Protein AF-A0AA43CY41-F1 (afdb_monomer_lite)

Radius of gyration: 15.69 Å; chains: 1; bounding box: 38×33×37 Å

Structure (mmCIF, N/CA/C/O backbone):
data_AF-A0AA43CY41-F1
#
_entry.id   AF-A0AA43CY41-F1
#
loop_
_atom_site.group_PDB
_atom_site.id
_atom_site.type_symbol
_atom_site.label_atom_id
_atom_site.label_alt_id
_atom_site.label_comp_id
_atom_site.label_asym_id
_atom_site.label_entity_id
_atom_site.label_seq_id
_atom_site.pdbx_PDB_ins_code
_atom_site.Cartn_x
_atom_site.Cartn_y
_atom_site.Cartn_z
_atom_site.occupancy
_atom_site.B_iso_or_equiv
_atom_site.auth_seq_id
_atom_site.auth_comp_id
_atom_site.auth_asym_id
_atom_site.auth_atom_id
_atom_site.pdbx_PDB_model_num
ATOM 1 N N . MET A 1 1 ? -19.914 0.190 18.218 1.00 65.88 1 MET A N 1
ATOM 2 C CA . MET A 1 1 ? -18.594 -0.460 18.042 1.00 65.88 1 MET A CA 1
ATOM 3 C C . MET A 1 1 ? -17.582 0.328 18.855 1.00 65.88 1 MET A C 1
ATOM 5 O O . MET A 1 1 ? -17.866 1.484 19.144 1.00 65.88 1 MET A O 1
ATOM 9 N N . ALA A 1 2 ? -16.464 -0.268 19.267 1.00 82.38 2 ALA A N 1
ATOM 10 C CA . ALA A 1 2 ? -15.406 0.506 19.911 1.00 82.38 2 ALA A CA 1
ATOM 11 C C . ALA A 1 2 ? -14.812 1.501 18.902 1.00 82.38 2 ALA A C 1
ATOM 13 O O . ALA A 1 2 ? -14.591 1.134 17.745 1.00 82.38 2 ALA A O 1
ATOM 14 N N . THR A 1 3 ? -14.575 2.737 19.337 1.00 90.94 3 THR A N 1
ATOM 15 C CA . THR A 1 3 ? -13.838 3.735 18.559 1.00 90.94 3 THR A CA 1
ATOM 16 C C . THR A 1 3 ? -12.441 3.202 18.254 1.00 90.94 3 THR A C 1
ATOM 18 O O . THR A 1 3 ? -11.735 2.748 19.155 1.00 90.94 3 THR A O 1
ATOM 21 N N . VAL A 1 4 ? -12.048 3.249 16.981 1.00 94.31 4 VAL A N 1
ATOM 22 C CA . VAL A 1 4 ? -10.700 2.887 16.534 1.00 94.31 4 VAL A CA 1
ATOM 23 C C . VAL A 1 4 ? -9.996 4.165 16.113 1.00 94.31 4 VAL A C 1
ATOM 25 O O . VAL A 1 4 ? -10.425 4.821 15.166 1.00 94.31 4 VAL A O 1
ATOM 28 N N . ILE A 1 5 ? -8.924 4.511 16.822 1.00 95.75 5 ILE A N 1
ATOM 29 C CA . ILE A 1 5 ? -8.043 5.618 16.455 1.00 95.75 5 ILE A CA 1
ATOM 30 C C . ILE A 1 5 ? -6.848 5.038 15.712 1.00 95.75 5 ILE A C 1
ATOM 32 O O . ILE A 1 5 ? -6.126 4.204 16.258 1.00 95.75 5 ILE A O 1
ATOM 36 N N . VAL A 1 6 ? -6.651 5.486 14.479 1.00 95.31 6 VAL A N 1
ATOM 37 C CA . VAL A 1 6 ? -5.473 5.167 13.675 1.00 95.31 6 VAL A CA 1
ATOM 38 C C . VAL A 1 6 ? -4.414 6.224 13.955 1.00 95.31 6 VAL A C 1
ATOM 40 O O . VAL A 1 6 ? -4.725 7.415 14.017 1.00 95.31 6 VAL A O 1
ATOM 43 N N . GLN A 1 7 ? -3.173 5.790 14.161 1.00 95.75 7 GLN A N 1
ATOM 44 C CA . GLN A 1 7 ? -2.022 6.672 14.302 1.00 95.75 7 GLN A CA 1
ATOM 45 C C . GLN A 1 7 ? -1.097 6.472 13.108 1.00 95.75 7 GLN A C 1
ATOM 47 O O . GLN A 1 7 ? -0.705 5.348 12.818 1.00 95.75 7 GLN A O 1
ATOM 52 N N . VAL A 1 8 ? -0.731 7.573 12.462 1.00 96.62 8 VAL A N 1
ATOM 53 C CA . VAL A 1 8 ? 0.126 7.583 11.281 1.00 96.62 8 VAL A CA 1
ATOM 54 C C . VAL A 1 8 ? 1.473 8.193 11.637 1.00 96.62 8 VAL A C 1
ATOM 56 O O . VAL A 1 8 ? 1.556 9.273 12.234 1.00 96.62 8 VAL A O 1
ATOM 59 N N . ASN A 1 9 ? 2.526 7.467 11.277 1.00 95.12 9 ASN A N 1
ATOM 60 C CA . ASN A 1 9 ? 3.905 7.922 11.326 1.00 95.12 9 ASN A CA 1
ATOM 61 C C . ASN A 1 9 ? 4.606 7.377 10.077 1.00 95.12 9 ASN A C 1
ATOM 63 O O . ASN A 1 9 ? 4.994 6.212 10.056 1.00 95.12 9 ASN A O 1
ATOM 67 N N . ASP A 1 10 ? 4.728 8.212 9.054 1.00 94.88 10 ASP A N 1
ATOM 68 C CA . ASP A 1 10 ? 5.363 7.890 7.775 1.00 94.88 10 ASP A CA 1
ATOM 69 C C . ASP A 1 10 ? 6.441 8.949 7.451 1.00 94.88 10 ASP A C 1
ATOM 71 O O . ASP A 1 10 ? 6.792 9.780 8.299 1.00 94.88 10 ASP A O 1
ATOM 75 N N . LEU A 1 11 ? 7.020 8.924 6.246 1.00 93.69 11 LEU A N 1
ATOM 76 C CA . LEU A 1 11 ? 8.062 9.885 5.859 1.00 93.69 11 LEU A CA 1
ATOM 77 C C . LEU A 1 11 ? 7.557 11.330 5.697 1.00 93.69 11 LEU A C 1
ATOM 79 O O . LEU A 1 11 ? 8.362 12.263 5.717 1.00 93.69 11 LEU A O 1
ATOM 83 N N . MET A 1 12 ? 6.253 11.525 5.520 1.00 92.06 12 MET A N 1
ATOM 84 C CA . MET A 1 12 ? 5.614 12.812 5.247 1.00 92.06 12 MET A CA 1
ATOM 85 C C . MET A 1 12 ? 4.999 13.437 6.505 1.00 92.06 12 MET A C 1
ATOM 87 O O . MET A 1 12 ? 4.954 14.664 6.618 1.00 92.06 12 MET A O 1
ATOM 91 N N . GLN A 1 13 ? 4.529 12.625 7.455 1.00 94.12 13 GLN A N 1
ATOM 92 C CA . GLN A 1 13 ? 3.839 13.082 8.663 1.00 94.12 13 GLN A CA 1
ATOM 93 C C . GLN A 1 13 ? 4.173 12.233 9.896 1.00 94.12 13 GLN A C 1
ATOM 95 O O . GLN A 1 13 ? 4.363 11.023 9.832 1.00 94.12 13 GLN A O 1
ATOM 100 N N . THR A 1 14 ? 4.178 12.877 11.065 1.00 95.25 14 THR A N 1
ATOM 101 C CA . THR A 1 14 ? 4.367 12.210 12.362 1.00 95.25 14 THR A CA 1
ATOM 102 C C . THR A 1 14 ? 3.281 12.634 13.339 1.00 95.25 14 THR A C 1
ATOM 104 O O . TH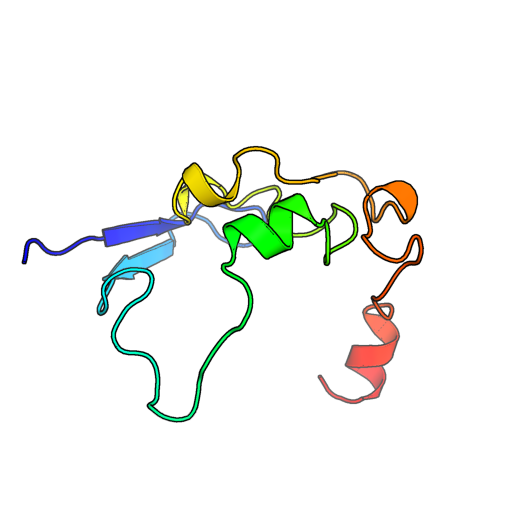R A 1 14 ? 2.810 13.772 13.300 1.00 95.25 14 THR A O 1
ATOM 107 N N . ASN A 1 15 ? 2.884 11.726 14.235 1.00 93.88 15 ASN A N 1
ATOM 108 C CA . ASN A 1 15 ? 1.839 11.943 15.243 1.00 93.88 15 ASN A CA 1
ATOM 109 C C . ASN A 1 15 ? 0.457 12.330 14.684 1.00 93.88 15 ASN A C 1
ATOM 111 O O . ASN A 1 15 ? -0.403 12.773 15.451 1.00 93.88 15 ASN A O 1
ATOM 115 N N . TYR A 1 16 ? 0.220 12.142 13.384 1.00 96.38 16 TYR A N 1
ATOM 116 C CA . TYR A 1 16 ? -1.103 12.326 12.805 1.00 96.38 16 TYR A CA 1
ATOM 117 C C . TYR A 1 16 ? -2.028 11.205 13.284 1.00 96.38 16 TYR A C 1
ATOM 119 O O . TYR A 1 16 ? -1.609 10.057 13.445 1.00 96.38 16 TYR A O 1
ATOM 127 N N . LYS A 1 17 ? -3.283 11.543 13.583 1.00 96.62 17 LYS A N 1
ATOM 128 C CA . LYS A 1 17 ? -4.276 10.591 14.084 1.00 96.62 17 LYS A CA 1
ATOM 129 C C . LYS A 1 17 ? -5.639 10.905 13.508 1.00 96.62 17 LYS A C 1
ATOM 131 O O . LYS A 1 17 ? -6.011 12.073 13.405 1.00 96.62 17 LYS A O 1
ATOM 136 N N . TYR A 1 18 ? -6.400 9.859 13.226 1.00 95.94 18 TYR A N 1
ATOM 137 C CA . TYR A 1 18 ? -7.791 9.989 12.820 1.00 95.94 18 TYR A CA 1
ATOM 138 C C . TYR A 1 18 ? -8.651 8.878 13.414 1.00 95.94 18 TYR A C 1
ATOM 140 O O . TYR A 1 18 ? -8.175 7.791 13.747 1.00 95.94 18 TYR A O 1
ATOM 148 N N . GLU A 1 19 ? -9.937 9.172 13.570 1.00 96.50 19 GLU A N 1
ATOM 149 C CA . GLU A 1 19 ? -10.932 8.175 13.941 1.00 96.50 19 GLU A CA 1
ATOM 150 C C . GLU A 1 19 ? -11.403 7.430 12.694 1.00 96.50 19 GLU A C 1
ATOM 152 O O . GLU A 1 19 ? -11.790 8.039 11.694 1.00 96.50 19 GLU A O 1
ATOM 157 N N . ARG A 1 20 ? -11.401 6.097 12.758 1.00 94.69 20 ARG A N 1
ATOM 158 C CA . ARG A 1 20 ? -11.976 5.272 11.702 1.00 94.69 20 ARG A CA 1
ATOM 159 C C . ARG A 1 20 ? -13.500 5.289 11.818 1.00 94.69 20 ARG A C 1
ATOM 161 O O . ARG A 1 20 ? -14.067 4.602 12.667 1.00 94.69 20 ARG A O 1
ATOM 168 N N . THR A 1 21 ? -14.142 6.031 10.923 1.00 95.00 21 THR A N 1
ATOM 169 C CA . THR A 1 21 ? -15.601 6.197 10.887 1.00 95.00 21 THR A CA 1
ATOM 170 C C . THR A 1 21 ? -16.337 4.997 10.295 1.00 95.00 21 THR A C 1
ATOM 172 O O . THR A 1 21 ? -17.479 4.752 10.668 1.00 95.00 21 THR A O 1
ATOM 175 N N . GLU A 1 22 ? -15.682 4.214 9.431 1.00 93.69 22 GLU A N 1
ATOM 176 C CA . GLU A 1 22 ? -16.296 3.082 8.727 1.00 93.69 22 GLU A CA 1
ATOM 177 C C . GLU A 1 22 ? -15.479 1.782 8.844 1.00 93.69 22 GLU A C 1
ATOM 179 O O . GLU A 1 22 ? -14.248 1.816 8.943 1.00 93.69 22 GLU A O 1
ATOM 184 N N . PRO A 1 23 ? -16.113 0.595 8.831 1.00 91.75 23 PRO A N 1
ATOM 185 C CA . PRO A 1 23 ? -15.385 -0.669 8.828 1.00 91.75 23 PRO A CA 1
ATOM 186 C C . PRO A 1 23 ? -14.626 -0.899 7.513 1.00 91.75 23 PRO A C 1
ATOM 188 O O . PRO A 1 23 ? -15.095 -0.557 6.429 1.00 91.75 23 PRO A O 1
ATOM 191 N N . VAL A 1 24 ? -13.481 -1.578 7.600 1.00 90.25 24 VAL A N 1
ATOM 192 C CA . VAL A 1 24 ? -12.693 -1.984 6.425 1.00 90.25 24 VAL A CA 1
ATOM 193 C C . VAL A 1 24 ? -13.551 -2.847 5.496 1.00 90.25 24 VAL A C 1
ATOM 195 O O . VAL A 1 24 ? -14.163 -3.818 5.943 1.00 90.25 24 VAL A O 1
ATOM 198 N N . GLY A 1 25 ? -13.581 -2.527 4.202 1.00 89.88 25 GLY A N 1
ATOM 199 C CA . GLY A 1 25 ? -14.284 -3.359 3.222 1.00 89.88 25 GLY A CA 1
ATOM 200 C C . GLY A 1 25 ? -15.808 -3.209 3.214 1.00 89.88 25 GLY A C 1
ATOM 201 O O . GLY A 1 25 ? -16.485 -4.057 2.630 1.00 89.88 25 GLY A O 1
ATOM 202 N N . LYS A 1 26 ? -16.375 -2.216 3.913 1.00 92.06 26 LYS A N 1
ATOM 203 C CA . LYS A 1 26 ? -17.827 -2.053 4.094 1.00 92.06 26 LYS A CA 1
ATOM 204 C C . LYS A 1 26 ? -18.282 -0.640 3.739 1.00 92.06 26 LYS A C 1
ATOM 206 O O . LYS A 1 26 ? -17.473 0.268 3.617 1.00 92.06 26 LYS A O 1
ATOM 211 N N . ASN A 1 27 ? -19.599 -0.490 3.588 1.00 95.19 27 ASN A N 1
ATOM 212 C CA . ASN A 1 27 ? -20.281 0.795 3.395 1.00 95.19 27 ASN A CA 1
ATOM 213 C C . ASN A 1 27 ? -19.782 1.599 2.185 1.00 95.19 27 ASN A C 1
ATOM 215 O O . ASN A 1 27 ? -19.800 2.826 2.172 1.00 95.19 27 ASN A O 1
ATOM 219 N N . TYR A 1 28 ? -19.371 0.885 1.138 1.00 94.06 28 TYR A N 1
ATOM 220 C CA . TYR A 1 28 ? -19.078 1.480 -0.154 1.00 94.06 28 TYR A CA 1
ATOM 221 C C . TYR A 1 28 ? -20.324 2.108 -0.779 1.00 94.06 28 TYR A C 1
ATOM 223 O O . TYR A 1 28 ? -21.453 1.673 -0.536 1.00 94.06 28 TYR A O 1
ATOM 231 N N . HIS A 1 29 ? -20.102 3.098 -1.643 1.00 96.56 29 HIS A N 1
ATOM 232 C CA . HIS A 1 29 ? -21.157 3.609 -2.507 1.00 96.56 29 HIS A CA 1
ATOM 233 C C . HIS A 1 29 ? -21.761 2.452 -3.337 1.00 96.56 29 HIS A C 1
ATOM 235 O O . HIS A 1 29 ? -20.996 1.616 -3.816 1.00 96.56 29 HIS A O 1
ATOM 241 N N . PRO A 1 30 ? -23.089 2.388 -3.561 1.00 96.56 30 PRO A N 1
ATOM 242 C CA . PRO A 1 30 ? -23.733 1.258 -4.253 1.00 96.56 30 PRO A CA 1
ATOM 243 C C . PRO A 1 30 ? -23.191 0.945 -5.659 1.00 96.56 30 PRO A C 1
ATOM 245 O O . PRO A 1 30 ? -23.213 -0.209 -6.103 1.00 96.56 30 PRO A O 1
ATOM 248 N N . ASP A 1 31 ? -22.697 1.974 -6.347 1.00 97.88 31 ASP A N 1
ATOM 249 C CA . ASP A 1 31 ? -22.108 1.856 -7.687 1.00 97.88 31 ASP A CA 1
ATOM 250 C C . ASP A 1 31 ? -20.621 1.475 -7.661 1.00 97.88 31 ASP A C 1
ATOM 252 O O . ASP A 1 31 ? -20.059 1.094 -8.687 1.00 97.88 31 ASP A O 1
ATOM 256 N N . PHE A 1 32 ? -19.970 1.544 -6.498 1.00 96.25 32 PHE A N 1
ATOM 257 C CA . PHE A 1 32 ? -18.585 1.121 -6.354 1.00 96.25 32 PHE A CA 1
ATOM 258 C C . PHE A 1 32 ? -18.525 -0.380 -6.082 1.00 96.25 32 PHE A C 1
ATOM 260 O O . PHE A 1 32 ? -18.802 -0.858 -4.982 1.00 96.25 32 PHE A O 1
ATOM 267 N N . ARG A 1 33 ? -18.158 -1.129 -7.122 1.00 94.62 33 ARG A N 1
ATOM 268 C CA . ARG A 1 33 ? -18.054 -2.590 -7.104 1.00 94.62 33 ARG A CA 1
ATOM 269 C C . ARG A 1 33 ? -16.636 -2.988 -7.504 1.00 94.62 33 ARG A C 1
ATOM 271 O O . ARG A 1 33 ? -16.418 -3.329 -8.664 1.00 94.62 33 ARG A O 1
ATOM 278 N N . PRO A 1 34 ? -15.660 -2.858 -6.591 1.00 94.25 34 PRO A N 1
ATOM 279 C CA . PRO A 1 34 ? -14.280 -3.182 -6.910 1.00 94.25 34 PRO A CA 1
ATOM 280 C C . PRO A 1 34 ? -14.153 -4.677 -7.214 1.00 94.25 34 PRO A C 1
ATOM 282 O O . PRO A 1 34 ? -14.676 -5.511 -6.478 1.00 94.25 34 PRO A O 1
ATOM 285 N N . GLU A 1 35 ? -13.449 -5.004 -8.296 1.00 95.62 35 GLU A N 1
ATOM 286 C CA . GLU A 1 35 ? -13.150 -6.394 -8.669 1.00 95.62 35 GLU A CA 1
ATOM 287 C C . GLU A 1 35 ? -12.014 -6.988 -7.834 1.00 95.62 35 GLU A C 1
ATOM 289 O O . GLU A 1 35 ? -11.937 -8.202 -7.677 1.00 95.62 35 GLU A O 1
ATOM 294 N N . LEU A 1 36 ? -11.144 -6.128 -7.299 1.00 95.88 36 LEU A N 1
ATOM 295 C CA . LEU A 1 36 ? -9.977 -6.506 -6.516 1.00 95.88 36 LEU A CA 1
ATOM 296 C C . LEU A 1 36 ? -10.006 -5.817 -5.158 1.00 95.88 36 LEU A C 1
ATOM 298 O O . LEU A 1 36 ? -10.331 -4.633 -5.032 1.00 95.88 36 LEU A O 1
ATOM 302 N N . THR A 1 37 ? -9.605 -6.561 -4.141 1.00 95.81 37 THR A N 1
ATOM 303 C CA . THR A 1 37 ? -9.280 -6.026 -2.826 1.00 95.81 37 THR A CA 1
ATOM 304 C C . THR A 1 37 ? -7.921 -5.318 -2.850 1.00 95.81 37 THR A C 1
ATOM 306 O O . THR A 1 37 ? -7.066 -5.622 -3.686 1.00 95.81 37 THR A O 1
ATOM 309 N N . PRO A 1 38 ? -7.653 -4.409 -1.896 1.00 95.81 38 PRO A N 1
ATOM 310 C CA . PRO A 1 38 ? -6.335 -3.790 -1.778 1.00 95.81 38 PRO A CA 1
ATOM 311 C C . PRO A 1 38 ? -5.190 -4.799 -1.596 1.00 95.81 38 PRO A C 1
ATOM 313 O O . PRO A 1 38 ? -4.119 -4.597 -2.159 1.00 95.81 38 PRO A O 1
ATOM 316 N N . GLN A 1 39 ? -5.424 -5.907 -0.880 1.00 96.94 39 GLN A N 1
ATOM 317 C CA . GLN A 1 39 ? -4.446 -6.992 -0.745 1.00 96.94 39 GLN A CA 1
ATOM 318 C C . GLN A 1 39 ? -4.090 -7.593 -2.110 1.00 96.94 39 GLN A C 1
ATOM 320 O O . GLN A 1 39 ? -2.916 -7.663 -2.464 1.00 96.94 39 GLN A O 1
ATOM 325 N N . GLU A 1 40 ? -5.098 -7.962 -2.907 1.00 97.81 40 GLU A N 1
ATOM 326 C CA . GLU A 1 40 ? -4.884 -8.522 -4.247 1.00 97.81 40 GLU A CA 1
ATOM 327 C C . GLU A 1 40 ? -4.162 -7.522 -5.158 1.00 97.81 40 GLU A C 1
ATOM 329 O O . GLU A 1 40 ? -3.244 -7.894 -5.884 1.00 97.81 40 GLU A O 1
ATOM 334 N N . MET A 1 41 ? -4.503 -6.231 -5.091 1.00 96.69 41 MET A N 1
ATOM 335 C CA . MET A 1 41 ? -3.808 -5.192 -5.861 1.00 96.69 41 MET A CA 1
ATOM 336 C C . MET A 1 41 ? -2.314 -5.097 -5.507 1.00 96.69 41 MET A C 1
ATOM 338 O O . MET A 1 41 ? -1.469 -4.979 -6.403 1.00 96.69 41 MET A O 1
ATOM 342 N N . LEU A 1 42 ? -1.974 -5.154 -4.215 1.00 96.81 42 LEU A N 1
ATOM 343 C CA . LEU A 1 42 ? -0.587 -5.106 -3.745 1.00 96.81 42 LEU A CA 1
ATOM 344 C C . LEU A 1 42 ? 0.192 -6.383 -4.084 1.00 96.81 42 LEU A C 1
ATOM 346 O O . LEU A 1 42 ? 1.359 -6.295 -4.471 1.00 96.81 42 LEU A O 1
ATOM 350 N N . GLU A 1 43 ? -0.443 -7.551 -4.001 1.00 98.06 43 GLU A N 1
ATOM 351 C CA . GLU A 1 43 ? 0.148 -8.836 -4.395 1.00 98.06 43 GLU A CA 1
ATOM 352 C C . GLU A 1 43 ? 0.384 -8.918 -5.914 1.00 98.06 43 GLU A C 1
ATOM 354 O O . GLU A 1 43 ? 1.432 -9.386 -6.369 1.00 98.06 43 GLU A 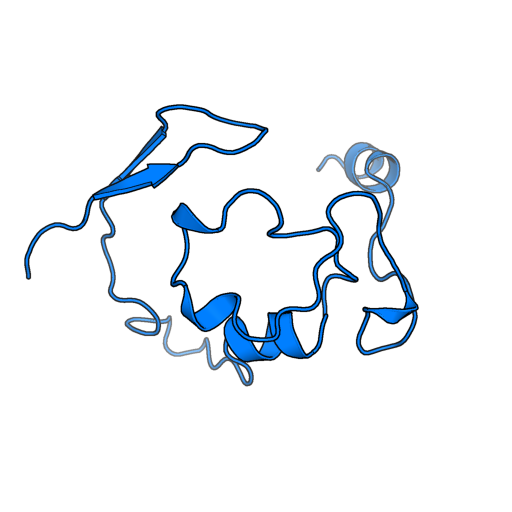O 1
ATOM 359 N N . LEU A 1 44 ? -0.531 -8.379 -6.728 1.00 96.94 44 LEU A N 1
ATOM 360 C CA . LEU A 1 44 ? -0.323 -8.249 -8.174 1.00 96.94 44 LEU A CA 1
ATOM 361 C C . LEU A 1 44 ? 0.846 -7.309 -8.492 1.00 96.94 44 LEU A C 1
ATOM 363 O O . LEU A 1 44 ? 1.597 -7.569 -9.438 1.00 96.94 44 LEU A O 1
ATOM 367 N N . GLY A 1 45 ? 1.037 -6.271 -7.673 1.00 95.50 45 GLY A N 1
ATOM 368 C CA . GLY A 1 45 ? 2.106 -5.285 -7.802 1.00 95.50 45 GLY A CA 1
ATOM 369 C C . GLY A 1 45 ? 1.733 -4.097 -8.682 1.00 95.50 45 GLY A C 1
ATOM 370 O O . GLY A 1 45 ? 2.590 -3.538 -9.360 1.00 95.50 45 GLY A O 1
ATOM 371 N N . VAL A 1 46 ? 0.465 -3.673 -8.684 1.00 92.69 46 VAL A N 1
ATOM 372 C CA . VAL A 1 46 ? -0.043 -2.602 -9.574 1.00 92.69 46 VAL A CA 1
ATOM 373 C C . VAL A 1 46 ? 0.732 -1.276 -9.471 1.00 92.69 46 VAL A C 1
ATOM 375 O O . VAL A 1 46 ? 0.710 -0.466 -10.394 1.00 92.69 46 VAL A O 1
ATOM 378 N N . PHE A 1 47 ? 1.478 -1.084 -8.382 1.00 91.12 47 PHE A N 1
ATOM 379 C CA . PHE A 1 47 ? 2.260 0.112 -8.071 1.00 91.12 47 PHE A CA 1
ATOM 380 C C . PHE A 1 47 ? 3.759 0.025 -8.408 1.00 91.12 47 PHE A C 1
ATOM 382 O O . PHE A 1 47 ? 4.493 0.989 -8.176 1.00 91.12 47 PHE A O 1
ATOM 389 N N . GLY A 1 48 ? 4.244 -1.106 -8.937 1.00 93.38 48 GLY A N 1
ATOM 390 C CA . GLY A 1 48 ? 5.669 -1.281 -9.259 1.00 93.38 48 GLY A CA 1
ATOM 391 C C . GLY A 1 48 ? 6.588 -1.134 -8.038 1.00 93.38 48 GLY A C 1
ATOM 392 O O . GLY A 1 48 ? 7.685 -0.593 -8.147 1.00 93.38 48 GLY A O 1
ATOM 393 N N . GLY A 1 49 ? 6.107 -1.532 -6.858 1.00 94.19 49 GLY A N 1
ATOM 394 C CA . GLY A 1 49 ? 6.875 -1.582 -5.615 1.00 94.19 49 GLY A CA 1
ATOM 395 C C . GLY A 1 49 ? 6.973 -0.291 -4.801 1.00 94.19 49 GLY A C 1
ATOM 396 O O . GLY A 1 49 ? 7.101 -0.369 -3.585 1.00 94.19 49 GLY A O 1
ATOM 397 N N . LYS A 1 50 ? 6.904 0.890 -5.418 1.00 92.00 50 LYS A N 1
ATOM 398 C CA . LYS A 1 50 ? 7.340 2.127 -4.742 1.00 92.00 50 LYS A CA 1
ATOM 399 C C . LYS A 1 50 ? 6.355 2.712 -3.724 1.00 92.00 50 LYS A C 1
ATOM 401 O O . LYS A 1 50 ? 6.768 3.472 -2.856 1.00 92.00 50 LYS A O 1
ATOM 406 N N . TYR A 1 51 ? 5.067 2.414 -3.855 1.00 91.56 51 TYR A N 1
ATOM 407 C CA . TYR A 1 51 ? 4.032 2.942 -2.963 1.00 91.56 51 TYR A CA 1
ATOM 408 C C . TYR A 1 51 ? 3.781 1.999 -1.781 1.00 91.56 51 TYR A C 1
ATOM 410 O O . TYR A 1 51 ? 4.021 0.801 -1.892 1.00 91.56 51 TYR A O 1
ATOM 418 N N . MET A 1 52 ? 3.230 2.537 -0.686 1.00 94.38 52 MET A N 1
ATOM 419 C CA . MET A 1 52 ? 2.832 1.788 0.518 1.00 94.38 52 MET A CA 1
ATOM 420 C C . MET A 1 52 ? 4.005 1.144 1.288 1.00 94.38 52 MET A C 1
ATOM 422 O O . MET A 1 52 ? 3.851 0.094 1.910 1.00 94.38 52 MET A O 1
ATOM 426 N N . THR A 1 53 ? 5.198 1.746 1.234 1.00 95.69 53 THR A N 1
ATOM 427 C CA . THR A 1 53 ? 6.431 1.171 1.807 1.00 95.69 53 THR A CA 1
ATOM 428 C C . THR A 1 53 ? 6.733 1.623 3.237 1.00 95.69 53 THR A C 1
ATOM 430 O O . THR A 1 53 ? 7.526 0.976 3.912 1.00 95.69 53 THR A O 1
ATOM 433 N N . ASP A 1 54 ? 6.120 2.711 3.699 1.00 95.75 54 ASP A N 1
ATOM 434 C CA . ASP A 1 54 ? 6.410 3.388 4.972 1.00 95.75 54 ASP A CA 1
ATOM 435 C C . ASP A 1 54 ? 5.160 3.642 5.836 1.00 95.75 54 ASP A C 1
ATOM 437 O O . ASP A 1 54 ? 5.247 4.301 6.865 1.00 95.75 54 ASP A O 1
ATOM 441 N N . CYS A 1 55 ? 4.009 3.085 5.452 1.00 95.00 55 CYS A N 1
ATOM 442 C CA . CYS A 1 55 ? 2.716 3.301 6.110 1.00 95.00 55 CYS A CA 1
ATOM 443 C C . CYS A 1 55 ? 2.054 1.993 6.590 1.00 95.00 55 CYS A C 1
ATOM 445 O O . CYS A 1 55 ? 0.834 1.919 6.716 1.00 95.00 55 CYS A O 1
ATOM 447 N N . GLN A 1 56 ? 2.822 0.919 6.814 1.00 93.38 56 GLN A N 1
ATOM 448 C CA . GLN A 1 56 ? 2.250 -0.409 7.098 1.00 93.38 56 GLN A CA 1
ATOM 449 C C . GLN A 1 56 ? 1.399 -0.449 8.375 1.00 93.38 56 GLN A C 1
ATOM 451 O O . GLN A 1 56 ? 0.399 -1.160 8.409 1.00 93.38 56 GLN A O 1
ATOM 456 N N . ASP A 1 57 ? 1.749 0.359 9.378 1.00 92.62 57 ASP A N 1
ATOM 457 C CA . ASP A 1 57 ? 1.008 0.455 10.642 1.00 92.62 57 ASP A CA 1
ATOM 458 C C . ASP A 1 57 ? -0.332 1.202 10.509 1.00 92.62 57 ASP A C 1
ATOM 460 O O . ASP A 1 57 ? -1.196 1.091 11.381 1.00 92.62 57 ASP A O 1
ATOM 464 N N . GLU A 1 58 ? -0.528 1.961 9.425 1.00 95.00 58 GLU A N 1
ATOM 465 C CA . GLU A 1 58 ? -1.783 2.670 9.158 1.00 95.00 58 GLU A CA 1
ATOM 466 C C . GLU A 1 58 ? -2.872 1.732 8.606 1.00 95.00 58 GLU A C 1
ATOM 468 O O . GLU A 1 58 ? -4.062 1.917 8.877 1.00 95.00 58 GLU A O 1
ATOM 473 N N . PHE A 1 59 ? -2.480 0.708 7.844 1.00 94.81 59 PHE A N 1
ATOM 474 C CA . PHE A 1 59 ? -3.397 -0.154 7.096 1.00 94.81 59 PHE A CA 1
ATOM 475 C C . PHE A 1 59 ? -3.472 -1.575 7.682 1.00 94.81 59 PHE A C 1
ATOM 477 O O . PHE A 1 59 ? -2.622 -1.984 8.470 1.00 94.81 59 PHE A O 1
ATOM 484 N N . PRO A 1 60 ? -4.495 -2.379 7.327 1.00 94.88 60 PRO A N 1
ATOM 485 C CA . PRO A 1 60 ? -4.579 -3.762 7.790 1.00 94.88 60 PRO A CA 1
ATOM 486 C C . PRO A 1 60 ? -3.341 -4.576 7.392 1.00 94.88 60 PRO A C 1
ATOM 488 O O . PRO A 1 60 ? -3.011 -4.651 6.212 1.00 94.88 60 PRO A O 1
ATOM 491 N N . ALA A 1 61 ? -2.719 -5.265 8.352 1.00 95.25 61 ALA A N 1
ATOM 492 C CA . ALA A 1 61 ? -1.505 -6.056 8.115 1.00 95.25 61 ALA A CA 1
ATOM 493 C C . ALA A 1 61 ? -1.651 -7.096 6.982 1.00 95.25 61 ALA A C 1
ATOM 495 O O . ALA A 1 61 ? -0.707 -7.334 6.233 1.00 95.25 61 ALA A O 1
ATOM 496 N N . GLU A 1 62 ? -2.848 -7.672 6.807 1.00 96.38 62 GLU A N 1
ATOM 497 C CA . GLU A 1 62 ? -3.135 -8.628 5.726 1.00 96.38 62 GLU A CA 1
ATOM 498 C C . GLU A 1 62 ? -2.927 -8.037 4.324 1.00 96.38 62 GLU A C 1
ATOM 500 O O . GLU A 1 62 ? -2.571 -8.775 3.411 1.00 96.38 62 GLU A O 1
ATOM 505 N N . TRP A 1 63 ? -3.077 -6.719 4.137 1.00 96.50 63 TRP A N 1
ATOM 506 C CA . TRP A 1 63 ? -2.817 -6.075 2.843 1.00 96.50 63 TRP A CA 1
ATOM 507 C C . TRP A 1 63 ? -1.373 -6.264 2.381 1.00 96.50 63 TRP A C 1
ATOM 509 O O . TRP A 1 63 ? -1.112 -6.325 1.183 1.00 96.50 63 TRP A O 1
ATOM 519 N N . PHE A 1 64 ? -0.441 -6.374 3.326 1.00 97.25 64 PHE A N 1
ATOM 520 C CA . PHE A 1 64 ? 0.987 -6.477 3.047 1.00 97.25 64 PHE A CA 1
ATOM 521 C C . PHE A 1 64 ? 1.472 -7.921 2.914 1.00 97.25 64 PHE A C 1
ATOM 523 O O . PHE A 1 64 ? 2.629 -8.161 2.561 1.00 97.25 64 PHE A O 1
ATOM 530 N N . LYS A 1 65 ? 0.597 -8.905 3.146 1.00 97.44 65 LYS A N 1
ATOM 531 C CA . LYS A 1 65 ? 0.918 -10.311 2.921 1.00 97.44 65 LYS A CA 1
ATOM 532 C C . LYS A 1 65 ? 1.130 -10.544 1.424 1.00 97.44 65 LYS A C 1
ATOM 534 O O . LYS A 1 65 ? 0.217 -10.335 0.637 1.00 97.44 65 LYS A O 1
ATOM 539 N N . ASN A 1 66 ? 2.336 -10.979 1.054 1.00 97.81 66 ASN A N 1
ATOM 540 C CA . ASN A 1 66 ? 2.791 -11.155 -0.335 1.00 97.81 66 ASN A CA 1
ATOM 541 C C . ASN A 1 66 ? 2.813 -9.868 -1.184 1.00 97.81 66 ASN A C 1
ATOM 543 O O . ASN A 1 66 ? 2.945 -9.946 -2.407 1.00 97.81 66 ASN A O 1
ATOM 547 N N . ALA A 1 67 ? 2.714 -8.688 -0.567 1.00 97.44 67 ALA A N 1
ATOM 548 C CA . ALA A 1 67 ? 2.770 -7.433 -1.303 1.00 97.44 67 ALA A CA 1
ATOM 549 C C . ALA A 1 67 ? 4.126 -7.266 -2.003 1.00 97.44 67 ALA A C 1
ATOM 551 O O . ALA A 1 67 ? 5.190 -7.474 -1.412 1.00 97.44 67 ALA A O 1
ATOM 552 N N . LYS A 1 68 ? 4.096 -6.846 -3.269 1.00 96.88 68 LYS A N 1
ATOM 553 C CA . LYS A 1 68 ? 5.308 -6.546 -4.036 1.00 96.88 68 LYS A CA 1
ATOM 554 C C . LYS A 1 68 ? 5.730 -5.103 -3.776 1.00 96.88 68 LYS A C 1
ATOM 556 O O . LYS A 1 68 ? 5.177 -4.190 -4.387 1.00 96.88 68 LYS A O 1
ATOM 561 N N . LEU A 1 69 ? 6.705 -4.911 -2.885 1.00 96.19 69 LEU A N 1
ATOM 562 C CA . LEU A 1 69 ? 7.189 -3.603 -2.426 1.00 96.19 69 LEU A CA 1
ATOM 563 C C . LEU A 1 69 ? 8.692 -3.401 -2.705 1.00 96.19 69 LEU A C 1
ATOM 565 O O . LEU A 1 69 ? 9.473 -4.348 -2.670 1.00 96.19 69 LEU A O 1
ATOM 569 N N . CYS A 1 70 ? 9.093 -2.155 -2.961 1.00 95.56 70 CYS A N 1
ATOM 570 C CA . CYS A 1 70 ? 10.472 -1.689 -3.128 1.00 95.56 70 CYS A CA 1
ATOM 571 C C . CYS A 1 70 ? 10.564 -0.224 -2.673 1.00 95.56 70 CYS A C 1
ATOM 573 O O . CYS A 1 70 ? 10.153 0.695 -3.382 1.00 95.56 70 CYS A O 1
ATOM 575 N N . ALA A 1 71 ? 11.110 0.000 -1.477 1.00 94.50 71 ALA A N 1
ATOM 576 C CA . ALA A 1 71 ? 11.199 1.330 -0.870 1.00 94.50 71 ALA A CA 1
ATOM 577 C C . ALA A 1 71 ? 12.157 2.265 -1.622 1.00 94.50 71 ALA A C 1
ATOM 579 O O . ALA A 1 71 ? 12.028 3.486 -1.559 1.00 94.50 71 ALA A O 1
ATOM 580 N N . GLU A 1 72 ? 13.111 1.721 -2.369 1.00 93.69 72 GLU A N 1
ATOM 581 C CA . GLU A 1 72 ? 14.182 2.472 -3.009 1.00 93.69 72 GLU A CA 1
ATOM 582 C C . GLU A 1 72 ? 13.703 3.117 -4.314 1.00 93.69 72 GLU A C 1
ATOM 584 O O . GLU A 1 72 ? 13.916 4.312 -4.533 1.00 93.69 72 GLU A O 1
ATOM 589 N N . ARG A 1 73 ? 13.001 2.366 -5.170 1.00 90.75 73 ARG A N 1
ATOM 590 C CA . ARG A 1 73 ? 12.683 2.779 -6.548 1.00 90.75 73 ARG A CA 1
ATOM 591 C C . ARG A 1 73 ? 11.392 2.154 -7.078 1.00 90.75 73 ARG A C 1
ATOM 593 O O . ARG A 1 73 ? 10.899 1.173 -6.542 1.00 90.75 73 ARG A O 1
ATOM 600 N N . HIS A 1 74 ? 10.891 2.702 -8.184 1.00 90.38 74 HIS A N 1
ATOM 601 C CA . HIS A 1 74 ? 9.941 1.979 -9.027 1.00 90.38 74 HIS A CA 1
ATOM 602 C C . HIS A 1 74 ? 10.672 0.851 -9.756 1.00 90.38 74 HIS A C 1
ATOM 604 O O . HIS A 1 74 ? 11.672 1.103 -10.435 1.00 90.38 74 HIS A O 1
ATOM 610 N N . ASP A 1 75 ? 10.175 -0.374 -9.613 1.00 93.31 75 ASP A N 1
ATOM 611 C CA . ASP A 1 75 ? 10.715 -1.556 -10.276 1.00 93.31 75 ASP A CA 1
ATOM 612 C C . ASP A 1 75 ? 9.665 -2.145 -11.239 1.00 93.31 75 ASP A C 1
ATOM 614 O O . ASP A 1 75 ? 8.672 -2.730 -10.788 1.00 93.31 75 ASP A O 1
ATOM 618 N N . PRO A 1 76 ? 9.858 -2.009 -12.567 1.00 93.81 76 PRO A N 1
ATOM 619 C CA . PRO A 1 76 ? 8.956 -2.583 -13.559 1.00 93.81 76 PRO A CA 1
ATOM 620 C C . PRO A 1 76 ? 8.752 -4.091 -13.397 1.00 93.81 76 PRO A C 1
ATOM 622 O O . PRO A 1 76 ? 7.670 -4.576 -13.706 1.00 93.81 76 PRO A O 1
ATOM 625 N N . ALA A 1 77 ? 9.741 -4.834 -12.883 1.00 95.06 77 ALA A N 1
ATOM 626 C CA . ALA A 1 77 ? 9.629 -6.282 -12.703 1.00 95.06 77 ALA A CA 1
ATOM 627 C C . ALA A 1 77 ? 8.653 -6.667 -11.579 1.00 95.06 77 ALA A C 1
ATOM 629 O O . ALA A 1 77 ? 8.118 -7.775 -11.573 1.00 95.06 77 ALA A O 1
ATOM 630 N N . LEU A 1 78 ? 8.402 -5.753 -10.637 1.00 95.19 78 LEU A N 1
ATOM 631 C CA . LEU A 1 78 ? 7.369 -5.917 -9.618 1.00 95.19 78 LEU A CA 1
ATOM 632 C C . LEU A 1 78 ? 5.981 -5.525 -10.137 1.00 95.19 78 LEU A C 1
ATOM 634 O O . LEU A 1 78 ? 4.986 -5.931 -9.541 1.00 95.19 78 LEU A O 1
ATOM 638 N N . ASN A 1 79 ? 5.897 -4.762 -11.232 1.00 95.69 79 ASN A N 1
ATOM 639 C CA . ASN A 1 79 ? 4.627 -4.370 -11.825 1.00 95.69 79 ASN A CA 1
ATOM 640 C C . ASN A 1 79 ? 3.953 -5.540 -12.551 1.00 95.69 79 ASN A C 1
ATOM 642 O O . ASN A 1 79 ? 4.601 -6.271 -13.295 1.00 95.69 79 ASN A O 1
ATOM 646 N N . PHE A 1 80 ? 2.633 -5.675 -12.399 1.00 94.75 80 PHE A N 1
ATOM 647 C CA . PHE A 1 80 ? 1.858 -6.727 -13.067 1.00 94.75 80 PHE A CA 1
ATOM 648 C C . PHE A 1 80 ? 2.032 -6.738 -14.599 1.00 94.75 80 PHE A C 1
ATOM 650 O O . PHE A 1 80 ? 2.094 -7.804 -15.205 1.00 94.75 80 PHE A O 1
ATOM 657 N N . PHE A 1 81 ? 2.161 -5.565 -15.224 1.00 93.69 81 PHE A N 1
ATOM 658 C CA . PHE A 1 81 ? 2.344 -5.415 -16.670 1.00 93.69 81 PHE A CA 1
ATOM 659 C C . PHE A 1 81 ? 3.815 -5.359 -17.106 1.00 93.69 81 PHE A C 1
ATOM 661 O O . PHE A 1 81 ? 4.089 -5.222 -18.297 1.00 93.69 81 PHE A O 1
ATOM 668 N N . GLY A 1 82 ? 4.771 -5.427 -16.175 1.00 94.38 82 GLY A N 1
ATOM 669 C CA . GLY A 1 82 ? 6.197 -5.347 -16.500 1.00 94.38 82 GLY A CA 1
ATOM 670 C C . GLY A 1 82 ? 6.677 -3.956 -16.937 1.00 94.38 82 GLY A C 1
ATOM 671 O O . GLY A 1 82 ? 7.766 -3.833 -17.496 1.00 94.38 82 GLY A O 1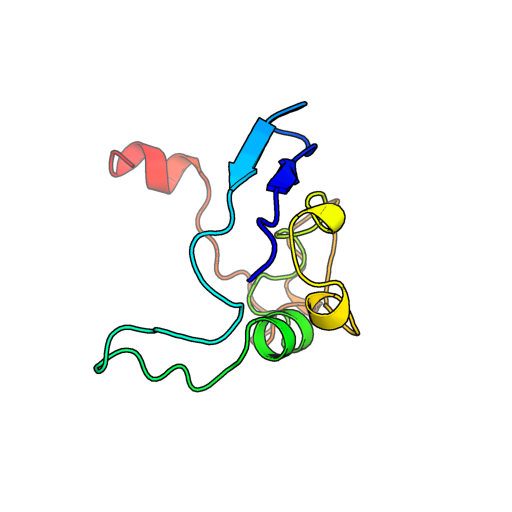
ATOM 672 N N . VAL A 1 83 ? 5.875 -2.906 -16.728 1.00 91.50 83 VAL A N 1
ATOM 673 C CA . VAL A 1 83 ? 6.176 -1.525 -17.144 1.00 91.50 83 VAL A CA 1
ATOM 674 C C . VAL A 1 83 ? 5.901 -0.535 -16.014 1.00 91.50 83 VAL A C 1
ATOM 676 O O . VAL A 1 83 ? 5.065 -0.776 -15.145 1.00 91.50 83 VAL A O 1
ATOM 679 N N . ASN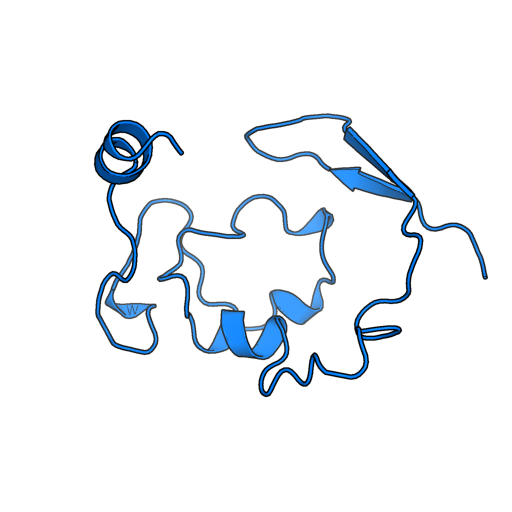 A 1 84 ? 6.584 0.611 -16.027 1.00 85.81 84 ASN A N 1
ATOM 680 C CA . ASN A 1 84 ? 6.259 1.705 -15.112 1.00 85.81 84 ASN A CA 1
ATOM 681 C C . ASN A 1 84 ? 4.963 2.389 -15.564 1.00 85.81 84 ASN A C 1
ATOM 683 O O . ASN A 1 84 ? 4.882 2.885 -16.685 1.00 85.81 84 ASN A O 1
ATOM 687 N N . ALA A 1 85 ? 3.967 2.434 -14.679 1.00 77.75 85 ALA A N 1
ATOM 688 C CA . ALA A 1 85 ? 2.670 3.057 -14.950 1.00 77.75 85 ALA A CA 1
ATOM 689 C C . ALA A 1 85 ? 2.593 4.541 -14.527 1.00 77.75 85 ALA A C 1
ATOM 691 O O . ALA A 1 85 ? 1.596 5.206 -14.804 1.00 77.75 85 ALA A O 1
ATOM 692 N N . SER A 1 86 ? 3.618 5.071 -13.846 1.00 81.56 86 SER A N 1
ATOM 693 C CA . SER A 1 86 ? 3.623 6.435 -13.305 1.00 81.56 86 SER A CA 1
ATOM 694 C C . SER A 1 86 ? 4.230 7.461 -14.266 1.00 81.56 86 SER A C 1
ATOM 696 O O . SER A 1 86 ? 5.174 7.189 -15.006 1.00 81.56 86 SER A O 1
ATOM 698 N N . GLN A 1 87 ? 3.687 8.677 -14.217 1.00 87.38 87 GLN A N 1
ATOM 699 C CA . GLN A 1 87 ? 4.308 9.867 -14.797 1.00 87.38 87 GLN A CA 1
ATOM 700 C C . GLN A 1 87 ? 5.193 10.550 -13.741 1.00 87.38 87 GLN A C 1
ATOM 702 O O . GLN A 1 87 ? 4.844 10.510 -12.556 1.00 87.38 87 GLN A O 1
ATOM 707 N N . PRO A 1 88 ? 6.302 11.204 -14.136 1.00 88.31 88 PRO A N 1
ATOM 708 C CA . PRO A 1 88 ? 7.095 12.025 -13.227 1.00 88.31 88 PRO A CA 1
ATOM 709 C C . PRO A 1 88 ? 6.260 13.129 -12.566 1.00 88.31 88 PRO A C 1
ATOM 711 O O . PRO A 1 88 ? 5.333 13.660 -13.177 1.00 88.31 88 PRO A O 1
ATOM 714 N N . LEU A 1 89 ? 6.641 13.537 -11.350 1.00 88.44 89 LEU A N 1
ATOM 715 C CA . LEU A 1 89 ? 5.986 14.631 -10.617 1.00 88.44 89 LEU A CA 1
ATOM 716 C C . LEU A 1 89 ? 5.873 15.918 -11.453 1.00 88.44 89 LEU A C 1
ATOM 718 O O . LEU A 1 89 ? 4.839 16.577 -11.421 1.00 88.44 89 LEU A O 1
ATOM 722 N N . SER A 1 90 ? 6.897 16.235 -12.249 1.00 94.19 90 SER A N 1
ATOM 723 C CA . SER A 1 90 ? 6.913 17.420 -13.114 1.00 94.19 90 SER A CA 1
ATOM 724 C C . SER A 1 90 ? 5.744 17.466 -14.101 1.00 94.19 90 SER A C 1
ATOM 726 O O . SER A 1 90 ? 5.194 18.536 -14.340 1.00 94.19 90 SER A O 1
ATOM 728 N N . VAL A 1 91 ? 5.324 16.314 -14.635 1.00 95.50 91 VAL A N 1
ATOM 729 C CA . VAL A 1 91 ? 4.196 16.219 -15.578 1.00 95.50 91 VAL A CA 1
ATOM 730 C C . VAL A 1 91 ? 2.873 16.551 -14.887 1.00 95.50 91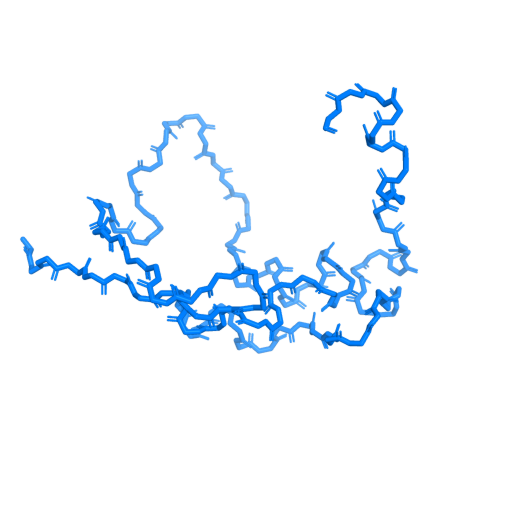 VAL A C 1
ATOM 732 O O . VAL A 1 91 ? 1.980 17.132 -15.500 1.00 95.50 91 VAL A O 1
ATOM 735 N N . TRP A 1 92 ? 2.728 16.186 -13.613 1.00 93.69 92 TRP A N 1
ATOM 736 C CA . TRP A 1 92 ? 1.538 16.506 -12.823 1.00 93.69 92 TRP A CA 1
ATOM 737 C C . TRP A 1 92 ? 1.499 17.987 -12.447 1.00 93.69 92 TRP A C 1
ATOM 739 O O . TRP A 1 92 ? 0.475 18.635 -12.655 1.00 93.69 92 TRP A O 1
ATOM 749 N N . GLN A 1 93 ? 2.640 18.536 -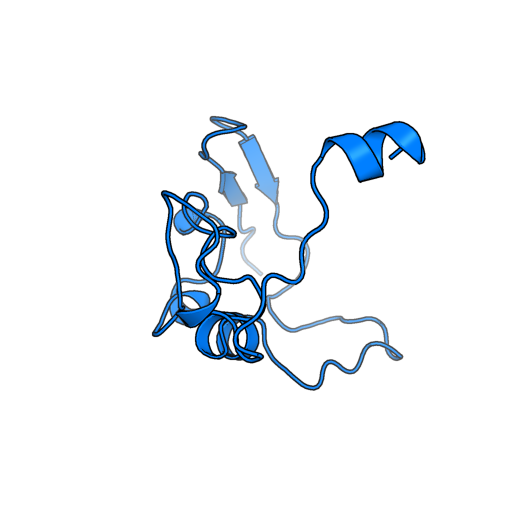12.023 1.00 96.00 93 GLN A N 1
ATOM 750 C CA . GLN A 1 93 ? 2.783 19.960 -11.712 1.00 96.00 93 GLN A CA 1
ATOM 751 C C . GLN A 1 93 ? 2.489 20.850 -12.928 1.00 96.00 93 GLN A C 1
ATOM 753 O O . GLN A 1 93 ? 1.783 21.847 -12.803 1.00 96.00 93 GLN A O 1
ATOM 758 N N . GLU A 1 94 ? 2.966 20.479 -14.122 1.00 97.31 94 GLU A N 1
ATOM 759 C CA . GLU A 1 94 ? 2.660 21.197 -15.370 1.00 97.31 94 GLU A CA 1
ATOM 760 C C . GLU A 1 94 ? 1.152 21.220 -15.674 1.00 97.31 94 GLU A C 1
ATOM 762 O O . GLU A 1 94 ? 0.630 22.201 -16.202 1.00 97.31 94 GLU A O 1
ATOM 767 N N . LYS A 1 95 ? 0.428 20.163 -15.289 1.00 96.62 95 LYS A N 1
ATOM 768 C CA . LYS A 1 95 ? -1.031 20.064 -15.429 1.00 96.62 95 LYS A CA 1
ATOM 769 C C . LYS A 1 95 ? -1.809 20.754 -14.301 1.00 96.62 95 LYS A C 1
ATOM 771 O O . LYS A 1 95 ? -3.037 20.699 -14.321 1.00 96.62 95 LYS A O 1
ATOM 776 N N . GLY A 1 96 ? -1.128 21.384 -13.342 1.00 95.69 96 GLY A N 1
ATOM 777 C CA . GLY A 1 96 ? -1.747 22.090 -12.217 1.00 95.69 96 GLY A CA 1
ATOM 778 C C . GLY A 1 96 ? -2.310 21.183 -11.122 1.00 95.69 96 GLY A C 1
ATOM 779 O O . GLY A 1 96 ? -3.207 21.614 -10.399 1.00 95.69 96 GLY A O 1
ATOM 780 N N . TRP A 1 97 ? -1.821 19.943 -11.032 1.00 88.50 97 TRP A N 1
ATOM 781 C CA . TRP A 1 97 ? -2.080 19.051 -9.900 1.00 88.50 97 TRP A CA 1
ATOM 782 C C . TRP A 1 97 ? -1.109 19.317 -8.750 1.00 88.50 97 TRP A C 1
ATOM 784 O O . TRP A 1 97 ? 0.057 19.687 -9.029 1.00 88.50 97 TRP A O 1
#

Foldseek 3Di:
DDWDKAAWDFPVDHRDIDTDPDDPPDDDDPPDDDPDDLLRCQLLQQQQACPPPGGCSRDDVSSCVNGRHDNPDRHLVSHNNSDHPDDDPVVVVVVVD

Secondary structure (DSSP, 8-state):
----EEEE-SSS-SSEEEE--S-TT-S--TT---SS-HHHHHHHTTTTB-SSSS-TTTS-GGGGTT--B-SSS--GGGSTTSS--PPPHHHHHHTT-

pLDDT: mean 93.74, std 4.46, range [65.88, 98.06]

Sequence (97 aa):
MATVIVQVNDLMQTNYKYERTEPVGKNYHPDFRPELTPQEMLELGVFGGKYMTDCQDEFPAEWFKNAKLCAERHDPALNFFGVNASQPLSVWQEKGW